Protein AF-A0A267ELA2-F1 (afdb_monomer)

Solvent-accessible surface area (backbone atoms only — not comparable to full-atom values): 9464 Å² total; per-residue (Å²): 105,76,68,66,64,38,67,72,47,41,75,45,96,69,61,43,56,34,42,27,48,23,42,89,64,89,62,60,39,52,82,68,75,44,42,58,47,24,28,51,57,89,59,38,48,91,89,36,73,76,96,65,67,18,32,29,21,34,40,31,23,43,38,40,88,98,35,77,85,39,75,44,80,44,30,50,23,40,34,38,35,45,67,42,71,96,71,76,34,96,54,44,30,36,43,32,33,47,62,92,54,85,73,56,78,88,43,53,73,37,42,39,38,33,39,37,41,29,41,39,28,70,74,77,88,51,90,73,38,68,67,45,47,47,53,50,52,54,50,51,50,54,49,38,52,64,74,51,61,90,52,55,52,66,58,49,40,50,55,48,48,56,50,46,64,73,71,44,92,124

Radius of gyration: 14.97 Å; Cα contacts (8 Å, |Δi|>4): 329; chains: 1; bounding box: 38×31×38 Å

Sequence (170 aa):
DAAELHSGQRSLDSPFLLSGRVVPGFRRGRALGCPTANMPAETLAPGGRPSQFGVYCGWAALAGEGDADSIGEPHRAVLSWGVNPQFGLDKPLFEVHLIGLQCEGDLYGRRLLCLATHRLRDERNFPGGLDELRRAIELDMATACRLLADRTPAEAAELLAQRVAACGKL

Secondary structure (DSSP, 8-state):
-HHHHTTT-EEEEEEEEEEEE-B---SHHHHTT---EEEEGGGSPTT---SS-EEEEEEEEEBPSS-TT-B---EEEEEEEE--GGGT-SS-EEEEEETT----GGGTTSEEEEEEEEEEE-----TTTHHHHHHHHHHHHHHHHHHTTT--HHHHHHHHHHHHHHH---

Nearest PDB structures (foldseek):
  1n08-assembly1_A  TM=8.234E-01  e=1.678E-08  Schizosaccharomyces pombe
  1p4m-assembly1_A  TM=8.023E-01  e=1.407E-08  Homo sapiens
  2x0k-assembly1_A  TM=7.271E-01  e=4.724E-06  Corynebacterium ammoniagenes
  4uze-assembly1_A  TM=7.278E-01  e=6.338E-06  Corynebacterium ammoniagenes
  5fo1-assembly1_A  TM=7.392E-01  e=1.360E-05  Corynebacterium ammoniagenes

Organism: NCBI:txid282301

Mean predicted aligned error: 6.0 Å

InterPro domains:
  IPR015865 Riboflavin kinase domain, bacterial/eukaryotic [PF01687] (13-147)
  IPR015865 Riboflavin kinase domain, bacterial/eukaryotic [SM00904] (11-149)
  IPR023465 Riboflavin kinase domain superfamily [G3DSA:2.40.30.30] (3-165)
  IPR023465 Riboflavin kinase domain superfamily [SSF82114] (9-150)
  IPR023468 Riboflavin kinase [PTHR22749] (12-148)

Foldseek 3Di:
DLCVQQVVKDWDPDWFKWKFAFADAPCVCVVLLFDWTKGFPVRTDPRGDDPAFAKFWDKKFFADDPGNLRTHFIAIKIWGWDADVVRVGPGIIIIITGPPDRDCPVRHRTMMMGTTTMGRHHDDDDPVPPVSVSVSVVSSSVVSCVVCVPDDSVNSSVVSSVNCVVVDPD

Structure (mmCIF, N/CA/C/O backbone):
data_AF-A0A267ELA2-F1
#
_entry.id   AF-A0A267ELA2-F1
#
loop_
_atom_site.group_PDB
_atom_site.id
_atom_site.type_symbol
_atom_site.label_atom_id
_atom_site.label_alt_id
_atom_site.label_comp_id
_atom_site.label_asym_id
_atom_site.label_entity_id
_atom_site.label_seq_id
_atom_site.pdbx_PDB_ins_code
_atom_site.Cartn_x
_atom_site.Cartn_y
_atom_site.Cartn_z
_atom_site.occupancy
_atom_site.B_iso_or_equiv
_atom_site.auth_seq_id
_atom_site.auth_comp_id
_atom_site.auth_asym_id
_atom_site.auth_atom_id
_atom_site.pdbx_PDB_model_num
ATOM 1 N N . ASP A 1 1 ? -9.449 14.304 15.993 1.00 63.34 1 ASP A N 1
ATOM 2 C CA . ASP A 1 1 ? -8.184 15.038 15.711 1.00 63.34 1 ASP A CA 1
ATOM 3 C C . ASP A 1 1 ? -7.252 14.146 14.867 1.00 63.34 1 ASP A C 1
ATOM 5 O O . ASP A 1 1 ? -7.425 12.934 14.890 1.00 63.34 1 ASP A O 1
ATOM 9 N N . ALA A 1 2 ? -6.313 14.696 14.089 1.00 63.84 2 ALA A N 1
ATOM 10 C CA . ALA A 1 2 ? -5.310 13.939 13.331 1.00 63.84 2 ALA A CA 1
ATOM 11 C C . ALA A 1 2 ? -4.449 13.030 14.226 1.00 63.84 2 ALA A C 1
ATOM 13 O O . ALA A 1 2 ? -4.147 11.902 13.830 1.00 63.84 2 ALA A O 1
ATOM 14 N N . ALA A 1 3 ? -4.111 13.491 15.438 1.00 69.69 3 ALA A N 1
ATOM 15 C CA . ALA A 1 3 ? -3.368 12.700 16.421 1.00 69.69 3 ALA A CA 1
ATOM 16 C C . ALA A 1 3 ? -4.171 11.490 16.929 1.00 69.69 3 ALA A C 1
ATOM 18 O O . ALA A 1 3 ? -3.629 10.406 17.120 1.00 69.69 3 ALA A O 1
ATOM 19 N N . GLU A 1 4 ? -5.483 11.654 17.090 1.00 81.00 4 GLU A N 1
ATOM 20 C CA . GLU A 1 4 ? -6.396 10.584 17.497 1.00 81.00 4 GLU A CA 1
ATOM 21 C C . GLU A 1 4 ? -6.557 9.532 16.390 1.00 81.0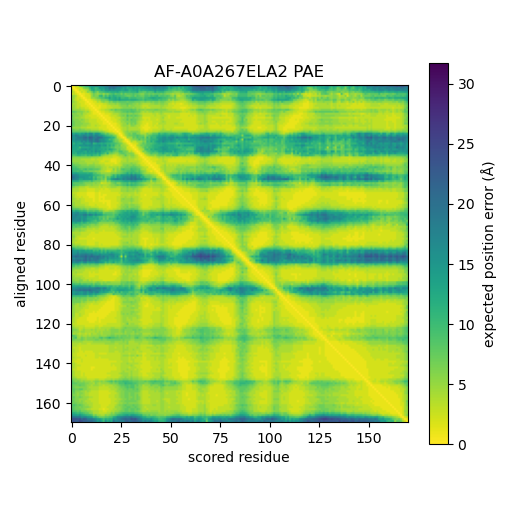0 4 GLU A C 1
ATOM 23 O O . GLU A 1 4 ? -6.491 8.331 16.660 1.00 81.00 4 GLU A O 1
ATOM 28 N N . LEU A 1 5 ? -6.696 9.983 15.135 1.00 83.62 5 LEU A N 1
ATOM 29 C CA . LEU A 1 5 ? -6.864 9.117 13.964 1.00 83.62 5 LEU A CA 1
ATOM 30 C C . LEU A 1 5 ? -5.671 8.166 13.762 1.00 83.62 5 LEU A C 1
ATOM 32 O O . LEU A 1 5 ? -5.870 7.017 13.380 1.00 83.62 5 LEU A O 1
ATOM 36 N N . HIS A 1 6 ? -4.456 8.637 14.056 1.00 87.88 6 HIS A N 1
ATOM 37 C CA . HIS A 1 6 ? -3.194 7.907 13.886 1.00 87.88 6 HIS A CA 1
ATOM 38 C C . HIS A 1 6 ? -2.565 7.450 15.213 1.00 87.88 6 HIS A C 1
ATOM 40 O O . HIS A 1 6 ? -1.376 7.144 15.266 1.00 87.88 6 HIS A O 1
ATOM 46 N N . SER A 1 7 ? -3.336 7.384 16.300 1.00 80.12 7 SER A N 1
ATOM 47 C CA . SER A 1 7 ? -2.826 7.034 17.639 1.00 80.12 7 SER A CA 1
ATOM 48 C C . SER A 1 7 ? -2.150 5.652 17.720 1.00 80.12 7 SER A C 1
ATOM 50 O O . SER A 1 7 ? -1.313 5.428 18.591 1.00 80.12 7 SER A O 1
ATOM 52 N N . GLY A 1 8 ? -2.461 4.742 16.789 1.00 80.62 8 GLY A N 1
ATOM 53 C CA . GLY A 1 8 ? -1.841 3.417 16.644 1.00 80.62 8 GLY A CA 1
ATOM 54 C C . GLY A 1 8 ? -0.782 3.314 15.539 1.00 80.62 8 GLY A C 1
ATOM 55 O O . GLY A 1 8 ? -0.430 2.201 15.136 1.00 80.62 8 GLY A O 1
ATOM 56 N N . GLN A 1 9 ? -0.310 4.444 15.008 1.00 91.12 9 GLN A N 1
ATOM 57 C CA . GLN A 1 9 ? 0.679 4.476 13.938 1.00 91.12 9 GLN A CA 1
ATOM 58 C C . GLN A 1 9 ? 2.007 3.865 14.397 1.00 91.12 9 GLN A C 1
ATOM 60 O O . GLN A 1 9 ? 2.569 4.261 15.418 1.00 91.12 9 GLN A O 1
ATOM 65 N N . ARG A 1 10 ? 2.562 2.947 13.602 1.00 94.12 10 ARG A N 1
ATOM 66 C CA . ARG A 1 10 ? 3.851 2.304 13.895 1.00 94.12 10 ARG A CA 1
ATOM 67 C C . ARG A 1 10 ? 4.548 1.800 12.640 1.00 94.12 10 ARG A C 1
ATOM 69 O O . ARG A 1 10 ? 3.892 1.472 11.649 1.00 94.12 10 ARG A O 1
ATOM 76 N N . SER A 1 11 ? 5.869 1.686 12.702 1.00 94.12 11 SER A N 1
ATOM 77 C CA . SER A 1 11 ? 6.626 0.894 11.730 1.00 94.12 11 SER A CA 1
ATOM 78 C C . SER A 1 11 ? 6.264 -0.584 11.873 1.00 94.12 11 SER A C 1
ATOM 80 O O . SER A 1 11 ? 5.899 -1.047 12.953 1.00 94.12 11 SER A O 1
ATOM 82 N N . LEU A 1 12 ? 6.304 -1.313 10.764 1.00 91.19 12 LEU A N 1
ATOM 83 C CA . LEU A 1 12 ? 6.078 -2.751 10.751 1.00 91.19 12 LEU A CA 1
ATOM 84 C C . LEU A 1 12 ? 7.386 -3.476 11.063 1.00 91.19 12 LEU A C 1
ATOM 86 O O . LEU A 1 12 ? 8.394 -3.217 10.410 1.00 91.19 12 LEU A O 1
ATOM 90 N N . ASP A 1 13 ? 7.337 -4.437 11.986 1.00 87.56 13 ASP A N 1
ATOM 91 C CA . ASP A 1 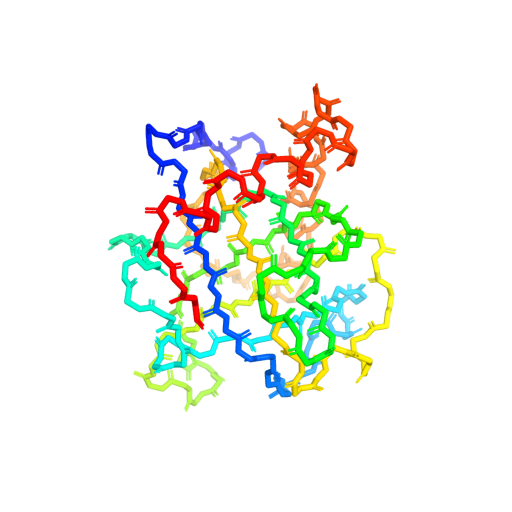13 ? 8.489 -5.293 12.313 1.00 87.56 13 ASP A CA 1
ATOM 92 C C . ASP A 1 13 ? 8.955 -6.110 11.096 1.00 87.56 13 ASP A C 1
ATOM 94 O O . ASP A 1 13 ? 10.136 -6.410 10.937 1.00 87.56 13 ASP A O 1
ATOM 98 N N . SER A 1 14 ? 8.017 -6.437 10.201 1.00 84.88 14 SER A N 1
ATOM 99 C CA . SER A 1 14 ? 8.292 -7.049 8.906 1.00 84.88 14 SER A CA 1
ATOM 100 C C . SER A 1 14 ? 7.517 -6.318 7.807 1.00 84.88 14 SER A C 1
ATOM 102 O O . SER A 1 14 ? 6.309 -6.534 7.655 1.00 84.88 14 SER A O 1
ATOM 104 N N . PRO A 1 15 ? 8.180 -5.427 7.045 1.00 89.19 15 PRO A N 1
ATOM 105 C CA . PRO A 1 15 ? 7.618 -4.860 5.829 1.00 89.19 15 PRO A CA 1
ATOM 106 C C . PRO A 1 15 ? 7.174 -5.959 4.863 1.00 89.19 15 PRO A C 1
ATOM 108 O O . PRO A 1 15 ? 7.929 -6.902 4.609 1.00 89.19 15 PRO A O 1
ATOM 111 N N . PHE A 1 16 ? 5.972 -5.826 4.309 1.00 88.06 16 PHE A N 1
ATOM 112 C CA . PHE A 1 16 ? 5.408 -6.810 3.388 1.00 88.06 16 PHE A CA 1
ATOM 113 C C . PHE A 1 16 ? 5.292 -6.246 1.976 1.00 88.06 16 PHE A C 1
ATOM 115 O O . PHE A 1 16 ? 4.955 -5.076 1.778 1.00 88.06 16 PHE A O 1
ATOM 122 N N . LEU A 1 17 ? 5.573 -7.107 0.999 1.00 89.75 17 LEU A N 1
ATOM 123 C CA . LEU A 1 17 ? 5.444 -6.807 -0.417 1.00 89.75 17 LEU A CA 1
ATOM 124 C C . LEU A 1 17 ? 4.099 -7.322 -0.930 1.00 89.75 17 LEU A C 1
ATOM 126 O O . LEU A 1 17 ? 3.748 -8.485 -0.746 1.00 89.75 17 LEU A O 1
ATOM 130 N N . LEU A 1 18 ? 3.365 -6.443 -1.593 1.00 89.81 18 LEU A N 1
ATOM 131 C CA . LEU A 1 18 ? 2.170 -6.743 -2.360 1.00 89.81 18 LEU A CA 1
ATOM 132 C C . LEU A 1 18 ? 2.524 -6.692 -3.840 1.00 89.81 18 LEU A C 1
ATOM 134 O O . LEU A 1 18 ? 3.217 -5.778 -4.284 1.00 89.81 18 LEU A O 1
ATOM 138 N N . SER A 1 19 ? 2.007 -7.643 -4.604 1.00 89.25 19 SER A N 1
ATOM 139 C CA . SER A 1 19 ? 2.089 -7.635 -6.060 1.00 89.25 19 SER A CA 1
ATOM 140 C C . SER A 1 19 ? 0.762 -8.111 -6.616 1.00 89.25 19 SER A C 1
ATOM 142 O O . SER A 1 19 ? 0.285 -9.181 -6.236 1.00 89.25 19 SER A O 1
ATOM 144 N N . GLY A 1 20 ? 0.164 -7.316 -7.497 1.00 88.75 20 GLY A N 1
ATOM 145 C CA . GLY A 1 20 ? -1.134 -7.616 -8.090 1.00 88.75 20 GLY A CA 1
ATOM 146 C C . GLY A 1 20 ? -1.384 -6.797 -9.346 1.00 88.75 20 GLY A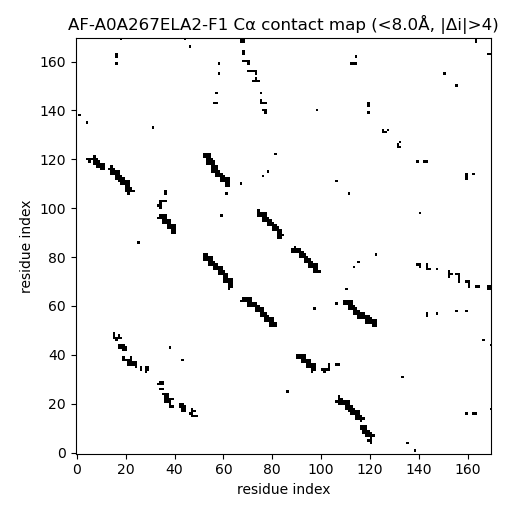 C 1
ATOM 147 O O . GLY A 1 20 ? -0.704 -5.804 -9.608 1.00 88.75 20 GLY A O 1
ATOM 148 N N . ARG A 1 21 ? -2.355 -7.227 -10.156 1.00 89.44 21 ARG A N 1
ATOM 149 C CA . ARG A 1 21 ? -2.813 -6.435 -11.303 1.00 89.44 21 ARG A CA 1
ATOM 150 C C . ARG A 1 21 ? -3.838 -5.413 -10.846 1.00 89.44 21 ARG A C 1
ATOM 152 O O . ARG A 1 21 ? -4.756 -5.751 -10.101 1.00 89.44 21 ARG A O 1
ATOM 159 N N . VAL A 1 22 ? -3.697 -4.186 -11.331 1.00 89.56 22 VAL A N 1
ATOM 160 C CA . VAL A 1 22 ? -4.659 -3.126 -11.046 1.00 89.56 22 VAL A CA 1
ATOM 161 C C . VAL A 1 22 ? -5.929 -3.371 -11.850 1.00 89.56 22 VAL A C 1
ATOM 163 O O . VAL A 1 22 ? -5.884 -3.491 -13.077 1.00 89.56 22 VAL A O 1
ATOM 166 N N . VAL A 1 23 ? -7.068 -3.407 -11.168 1.00 87.38 23 VAL A N 1
ATOM 167 C CA . VAL A 1 23 ? -8.389 -3.479 -11.798 1.00 87.38 23 VAL A CA 1
ATOM 168 C C . VAL A 1 23 ? -9.120 -2.140 -11.673 1.00 87.38 23 VAL A C 1
ATOM 170 O O . VAL A 1 23 ? -8.848 -1.371 -10.743 1.00 87.38 23 VAL A O 1
ATOM 173 N N . PRO A 1 24 ? -10.064 -1.837 -12.581 1.00 81.31 24 PRO A N 1
ATOM 174 C CA . PRO A 1 24 ? -10.956 -0.703 -12.400 1.00 81.31 24 PRO A CA 1
ATOM 175 C C . PRO A 1 24 ? -11.772 -0.866 -11.112 1.00 81.31 24 PRO A C 1
ATOM 177 O O . PRO A 1 24 ? -12.456 -1.871 -10.929 1.00 81.31 24 PRO A O 1
ATOM 180 N N . GLY A 1 25 ? -11.712 0.129 -10.229 1.00 74.19 25 GLY A N 1
ATOM 181 C CA . GLY A 1 25 ? -12.621 0.229 -9.088 1.00 74.19 25 GLY A CA 1
ATOM 182 C C . GLY A 1 25 ? -13.909 0.978 -9.438 1.00 74.19 25 GLY A C 1
ATOM 183 O O . GLY A 1 25 ? -14.158 1.355 -10.584 1.00 74.19 25 GLY A O 1
ATOM 184 N N . PHE A 1 26 ? -14.700 1.308 -8.417 1.00 66.25 26 PHE A N 1
ATOM 185 C CA . PHE A 1 26 ? -15.947 2.075 -8.561 1.00 66.25 26 PHE A CA 1
ATOM 186 C C . PHE A 1 26 ? -15.740 3.589 -8.786 1.00 66.25 26 PHE A C 1
ATOM 188 O O . PHE A 1 26 ? -16.694 4.361 -8.718 1.00 66.25 26 PHE A O 1
ATOM 195 N N . ARG A 1 27 ? -14.495 4.032 -9.037 1.00 63.53 27 ARG A N 1
ATOM 196 C CA . ARG A 1 27 ? -14.091 5.416 -9.376 1.00 63.53 27 ARG A CA 1
ATOM 197 C C . ARG A 1 27 ? -14.536 6.507 -8.384 1.00 63.53 27 ARG A C 1
ATOM 199 O O . ARG A 1 27 ? -14.491 7.687 -8.721 1.00 63.53 27 ARG A O 1
ATOM 206 N N . ARG A 1 28 ? -14.928 6.155 -7.152 1.00 62.50 28 ARG A N 1
ATOM 207 C CA . ARG A 1 28 ? -15.322 7.128 -6.112 1.00 62.50 28 ARG A CA 1
ATOM 208 C C . ARG A 1 28 ? -14.142 7.947 -5.581 1.00 62.50 28 ARG A C 1
ATOM 210 O O . ARG A 1 28 ? -14.326 9.128 -5.312 1.00 62.50 28 ARG A O 1
ATOM 217 N N . GLY A 1 29 ? -12.934 7.376 -5.526 1.00 60.06 29 GLY A N 1
ATOM 218 C CA . GLY A 1 29 ? -11.710 8.115 -5.182 1.00 60.06 29 GLY A CA 1
ATOM 219 C C . GLY A 1 29 ? -11.471 9.322 -6.095 1.00 60.06 29 GLY A C 1
ATOM 220 O O . GLY A 1 29 ? -11.079 10.390 -5.636 1.00 60.06 29 GLY A O 1
ATOM 221 N N . ARG A 1 30 ? -11.865 9.225 -7.371 1.00 64.44 30 ARG A N 1
ATOM 222 C CA . ARG A 1 30 ? -11.804 10.342 -8.324 1.00 64.44 30 ARG A CA 1
ATOM 223 C C . ARG A 1 30 ? -12.671 11.534 -7.912 1.00 64.44 30 ARG A C 1
ATOM 225 O O . ARG A 1 30 ? -12.254 12.669 -8.109 1.00 64.44 30 ARG A O 1
ATOM 232 N N . ALA A 1 31 ? -13.842 11.293 -7.316 1.00 60.19 31 ALA A N 1
ATOM 233 C CA . ALA A 1 31 ? -14.694 12.362 -6.784 1.00 60.19 31 ALA A CA 1
ATOM 234 C C . ALA A 1 31 ? -14.062 13.063 -5.568 1.00 60.19 31 ALA A C 1
ATOM 236 O O . ALA A 1 31 ? -14.397 14.206 -5.277 1.00 60.19 31 ALA A O 1
ATOM 237 N N . LEU A 1 32 ? -13.126 12.391 -4.892 1.00 60.53 32 LEU A N 1
ATOM 238 C CA . LEU A 1 32 ? -12.323 12.923 -3.792 1.00 60.53 32 LEU A CA 1
ATOM 239 C C . LEU A 1 32 ? -10.983 13.517 -4.256 1.00 60.53 32 LEU A C 1
ATOM 241 O O . LEU A 1 32 ? -10.215 13.984 -3.424 1.00 60.53 32 LEU A O 1
ATOM 245 N N . GLY A 1 33 ? -10.686 13.495 -5.562 1.00 62.03 33 GLY A N 1
ATOM 246 C CA . GLY A 1 33 ? -9.378 13.888 -6.098 1.00 62.03 33 GLY A CA 1
ATOM 247 C C . GLY A 1 33 ? -8.250 12.903 -5.770 1.00 62.03 33 GLY A C 1
ATOM 248 O O . GLY A 1 33 ? -7.088 13.207 -6.025 1.00 62.03 33 GLY A O 1
ATOM 249 N N . CYS A 1 34 ? -8.586 11.726 -5.237 1.00 61.06 34 CYS A N 1
ATOM 250 C CA . CYS A 1 34 ? -7.650 10.702 -4.794 1.00 61.06 34 CYS A CA 1
ATOM 251 C C . CYS A 1 34 ? -7.761 9.475 -5.699 1.00 61.06 34 CYS A C 1
ATOM 253 O O . CYS A 1 34 ? -8.517 8.551 -5.388 1.00 61.06 34 CYS A O 1
ATOM 255 N N . PRO A 1 35 ? -7.056 9.456 -6.838 1.00 66.81 35 PRO A N 1
ATOM 256 C CA . PRO A 1 35 ? -7.070 8.302 -7.708 1.00 66.81 35 PRO A CA 1
ATOM 257 C C . PRO A 1 35 ? -6.578 7.015 -7.016 1.00 66.81 35 PRO A C 1
ATOM 259 O O . PRO A 1 35 ? -5.552 7.057 -6.335 1.00 66.81 35 PRO A O 1
ATOM 262 N N . THR A 1 36 ? -7.279 5.881 -7.155 1.00 76.19 36 THR A N 1
ATOM 263 C CA . THR A 1 36 ? -6.909 4.612 -6.494 1.00 76.19 36 THR A CA 1
ATOM 264 C C . THR A 1 36 ? -6.756 3.424 -7.443 1.00 76.19 36 THR A C 1
ATOM 266 O O . THR A 1 36 ? -7.628 3.088 -8.242 1.00 76.19 36 THR A O 1
ATOM 269 N N . ALA A 1 37 ? -5.638 2.719 -7.293 1.00 87.94 37 ALA A N 1
ATOM 270 C CA . ALA A 1 37 ? -5.392 1.420 -7.894 1.00 87.94 37 ALA A CA 1
ATOM 271 C C . ALA A 1 37 ? -5.990 0.321 -7.004 1.00 87.94 37 ALA A C 1
ATOM 273 O O . ALA A 1 37 ? -5.654 0.216 -5.826 1.00 87.94 37 ALA A O 1
ATOM 274 N N . ASN A 1 38 ? -6.869 -0.509 -7.562 1.00 89.12 38 ASN A N 1
ATOM 275 C CA . ASN A 1 38 ? -7.531 -1.579 -6.820 1.00 89.12 38 ASN A CA 1
ATOM 276 C C . ASN A 1 38 ? -6.843 -2.912 -7.127 1.00 89.12 38 ASN A C 1
ATOM 278 O O . ASN A 1 38 ? -6.668 -3.254 -8.296 1.00 89.12 38 ASN A O 1
ATOM 282 N N . MET A 1 39 ? -6.470 -3.665 -6.094 1.00 89.38 39 MET A N 1
ATOM 283 C CA . MET A 1 39 ? -5.855 -4.991 -6.214 1.00 89.38 39 MET A CA 1
ATOM 284 C C . MET A 1 39 ? -6.643 -6.009 -5.375 1.00 89.38 39 MET A C 1
ATOM 286 O O . MET A 1 39 ? -6.490 -6.045 -4.149 1.00 89.38 39 MET A O 1
ATOM 290 N N . PRO A 1 40 ? -7.504 -6.835 -5.997 1.00 88.31 40 PRO A N 1
ATOM 291 C CA . PRO A 1 40 ? -8.286 -7.843 -5.287 1.00 88.31 40 PRO A CA 1
ATOM 292 C C . PRO A 1 40 ? -7.384 -8.878 -4.612 1.00 88.31 40 PRO A C 1
ATOM 294 O O . PRO A 1 40 ? -6.412 -9.342 -5.213 1.00 88.31 40 PRO A O 1
ATOM 297 N N . ALA A 1 41 ? -7.734 -9.299 -3.394 1.00 85.06 41 ALA A N 1
ATOM 298 C CA . ALA A 1 41 ? -6.917 -10.213 -2.589 1.00 85.06 41 ALA A CA 1
ATOM 299 C C . ALA A 1 41 ? -6.575 -11.543 -3.275 1.00 85.06 41 ALA A C 1
ATOM 301 O O . ALA A 1 41 ? -5.524 -12.131 -3.030 1.00 85.06 41 ALA A O 1
ATOM 302 N N . GLU A 1 42 ? -7.484 -12.026 -4.114 1.00 80.88 42 GLU A N 1
ATOM 303 C CA . GLU A 1 42 ? -7.352 -13.253 -4.903 1.00 80.88 42 GLU A CA 1
ATOM 304 C C . GLU A 1 42 ? -6.319 -13.158 -6.030 1.00 80.88 42 GLU A C 1
ATOM 306 O O . GLU A 1 42 ? -5.832 -14.182 -6.493 1.00 80.88 42 GLU A O 1
ATOM 311 N N . THR A 1 43 ? -5.962 -11.940 -6.441 1.00 77.88 43 THR A N 1
ATOM 312 C CA . THR A 1 43 ? -4.955 -11.687 -7.483 1.00 77.88 43 THR A CA 1
ATOM 313 C C . THR A 1 43 ? -3.558 -11.442 -6.914 1.00 77.88 43 THR A C 1
ATOM 315 O O . THR A 1 43 ? -2.608 -11.281 -7.680 1.00 77.88 43 THR A O 1
ATOM 318 N N . LEU A 1 44 ? -3.434 -11.387 -5.583 1.00 80.00 44 LEU A N 1
ATOM 319 C CA . LEU A 1 44 ? -2.167 -11.119 -4.914 1.00 80.00 44 LEU A CA 1
ATOM 320 C C . LEU A 1 44 ? -1.276 -12.356 -4.910 1.00 80.00 44 LEU A C 1
ATOM 322 O O . LEU A 1 44 ? -1.737 -13.468 -4.637 1.00 80.00 44 LEU A O 1
ATOM 326 N N . ALA A 1 45 ? 0.019 -12.134 -5.122 1.00 72.38 45 ALA A N 1
ATOM 327 C CA . ALA A 1 45 ? 1.027 -13.175 -4.976 1.00 72.38 45 ALA A CA 1
ATOM 328 C C . ALA A 1 45 ? 1.001 -13.813 -3.558 1.00 72.38 45 ALA A C 1
ATOM 330 O O . ALA A 1 45 ? 0.686 -13.134 -2.568 1.00 72.38 45 ALA A O 1
ATOM 331 N N . PRO A 1 46 ? 1.326 -15.116 -3.424 1.00 62.78 46 PRO A N 1
ATOM 332 C CA . PRO A 1 46 ? 1.450 -15.782 -2.127 1.00 62.78 46 PRO A CA 1
ATOM 333 C C . PRO A 1 46 ? 2.447 -15.057 -1.205 1.00 62.78 46 PRO A C 1
ATOM 335 O O . PRO A 1 46 ? 3.538 -14.699 -1.630 1.00 62.78 46 PRO A O 1
ATOM 338 N N . GLY A 1 47 ? 2.078 -14.841 0.064 1.00 62.03 47 GLY A N 1
ATOM 339 C CA . GLY A 1 47 ? 2.941 -14.202 1.076 1.00 62.03 47 GLY A CA 1
ATOM 340 C C . GLY A 1 47 ? 2.734 -12.694 1.286 1.00 62.03 47 GLY A C 1
ATOM 341 O O . GLY A 1 47 ? 3.271 -12.140 2.241 1.00 62.03 47 GLY A O 1
ATOM 342 N N . GLY A 1 48 ? 1.917 -12.034 0.460 1.00 66.12 48 GLY A N 1
ATOM 343 C CA . GLY A 1 48 ? 1.725 -10.581 0.504 1.00 66.12 48 GLY A CA 1
ATOM 344 C C . GLY A 1 48 ? 0.389 -10.126 1.085 1.00 66.12 48 GLY A C 1
ATOM 345 O O . GLY A 1 48 ? -0.356 -9.463 0.380 1.00 66.12 48 GLY A O 1
ATOM 346 N N . ARG A 1 49 ? 0.016 -10.483 2.322 1.00 73.38 49 ARG A N 1
ATOM 347 C CA . ARG A 1 49 ? -1.182 -9.916 2.985 1.00 73.38 49 ARG A CA 1
ATOM 348 C C . ARG A 1 49 ? -0.967 -9.770 4.496 1.00 73.38 49 ARG A C 1
ATOM 350 O O . ARG A 1 49 ? -0.559 -10.746 5.125 1.00 73.38 49 ARG A O 1
ATOM 357 N N . PRO A 1 50 ? -1.265 -8.609 5.105 1.00 81.31 50 PRO A N 1
ATOM 358 C CA . PRO A 1 50 ? -1.285 -8.479 6.551 1.00 81.31 50 PRO A CA 1
ATOM 359 C C . PRO A 1 50 ? -2.489 -9.239 7.123 1.00 81.31 50 PRO A C 1
ATOM 361 O O . PRO A 1 50 ? -3.556 -9.311 6.511 1.00 81.31 50 PRO A O 1
ATOM 364 N N . SER A 1 51 ? -2.324 -9.791 8.325 1.00 81.19 51 SER A N 1
ATOM 365 C CA . SER A 1 51 ? -3.395 -10.495 9.044 1.00 81.19 51 SER A CA 1
ATOM 366 C C . SER A 1 51 ? -4.494 -9.565 9.562 1.00 81.19 51 SER A C 1
ATOM 368 O O . SER A 1 51 ? -5.582 -10.028 9.890 1.00 81.19 51 SER A O 1
ATOM 370 N N . GLN A 1 52 ? -4.215 -8.265 9.648 1.00 88.19 52 GLN A N 1
ATOM 371 C CA . GLN A 1 52 ? -5.120 -7.255 10.184 1.00 88.19 52 GLN A CA 1
ATOM 372 C C . GLN A 1 52 ? -5.561 -6.317 9.072 1.00 88.19 52 GLN A C 1
ATOM 374 O O . GLN A 1 52 ? -4.723 -5.872 8.291 1.00 88.19 52 GLN A O 1
ATOM 379 N N . PHE A 1 53 ? -6.850 -5.991 9.034 1.00 92.00 53 PHE A N 1
ATOM 380 C CA . PHE A 1 53 ? -7.349 -4.889 8.222 1.00 92.00 53 PHE A CA 1
ATOM 381 C C . PHE A 1 53 ? -6.857 -3.536 8.748 1.00 92.00 53 PHE A C 1
ATOM 383 O O . PHE A 1 53 ? -6.458 -3.387 9.913 1.00 92.00 53 PHE A O 1
ATOM 390 N N . GLY A 1 54 ? -6.859 -2.547 7.863 1.00 93.69 54 GLY A N 1
ATOM 391 C CA . GLY A 1 54 ? -6.483 -1.186 8.201 1.00 93.69 54 GLY A CA 1
ATOM 392 C C . GLY A 1 54 ? -5.806 -0.444 7.065 1.00 93.69 54 GLY A C 1
ATOM 393 O O . GLY A 1 54 ? -5.704 -0.913 5.933 1.00 93.69 54 GLY A O 1
ATOM 394 N N . VAL A 1 55 ? -5.316 0.738 7.414 1.00 95.31 55 VAL A N 1
ATOM 395 C CA . VAL A 1 55 ? -4.602 1.624 6.507 1.00 95.31 55 VAL A CA 1
ATOM 396 C C . VAL A 1 55 ? -3.111 1.545 6.795 1.00 95.31 55 VAL A C 1
ATOM 398 O O . VAL A 1 55 ? -2.661 1.639 7.940 1.00 95.31 55 VAL A O 1
ATOM 401 N N . TYR A 1 56 ? -2.343 1.385 5.730 1.00 96.44 56 TYR A N 1
ATOM 402 C CA . TYR A 1 56 ? -0.897 1.245 5.721 1.00 96.44 56 TYR A CA 1
ATOM 403 C C . TYR A 1 56 ? -0.281 2.299 4.810 1.00 96.44 56 TYR A C 1
ATOM 405 O O . TYR A 1 56 ? -0.960 2.893 3.972 1.00 96.44 56 TYR A O 1
ATOM 413 N N . CYS A 1 57 ? 1.023 2.514 4.938 1.00 96.94 57 CYS A N 1
ATOM 414 C CA . CYS A 1 57 ? 1.763 3.297 3.962 1.00 96.94 57 CYS A CA 1
ATOM 415 C C . CYS A 1 57 ? 3.143 2.716 3.660 1.00 96.94 57 CYS A C 1
ATOM 417 O O . CYS A 1 57 ? 3.703 1.891 4.397 1.00 96.94 57 CYS A O 1
ATOM 419 N N . GLY A 1 58 ? 3.681 3.152 2.530 1.00 96.06 58 GLY A N 1
ATOM 420 C CA . GLY A 1 58 ? 4.988 2.747 2.052 1.00 96.06 58 GLY A CA 1
ATOM 421 C C . GLY A 1 58 ? 5.219 3.220 0.628 1.00 96.06 58 GLY A C 1
ATOM 422 O O . GLY A 1 58 ? 4.875 4.350 0.292 1.00 96.06 58 GLY A O 1
ATOM 423 N N . TRP A 1 59 ? 5.804 2.362 -0.196 1.00 95.50 59 TRP A N 1
ATOM 424 C CA . TRP A 1 59 ? 6.215 2.708 -1.553 1.00 95.50 59 TRP A CA 1
ATOM 425 C C . TRP A 1 59 ? 5.529 1.807 -2.568 1.00 95.50 59 TRP A C 1
ATOM 427 O O . TRP A 1 59 ? 5.366 0.616 -2.313 1.00 95.50 59 TRP A O 1
ATOM 437 N N . ALA A 1 60 ? 5.136 2.362 -3.709 1.00 93.75 60 ALA A N 1
ATOM 438 C CA . ALA A 1 60 ? 4.525 1.621 -4.799 1.00 93.75 60 ALA A CA 1
ATOM 439 C C . ALA A 1 60 ? 5.159 1.983 -6.140 1.00 93.75 60 ALA A C 1
ATOM 441 O O . ALA A 1 60 ? 5.434 3.151 -6.396 1.00 93.75 60 ALA A O 1
ATOM 442 N N . ALA A 1 61 ? 5.358 0.990 -6.997 1.00 92.50 61 ALA A N 1
ATOM 443 C CA . ALA A 1 61 ? 5.930 1.157 -8.326 1.00 92.50 61 ALA A CA 1
ATOM 444 C C . ALA A 1 61 ? 5.232 0.223 -9.315 1.00 92.50 61 ALA A C 1
ATOM 446 O O . ALA A 1 61 ? 4.779 -0.865 -8.954 1.00 92.50 61 ALA A O 1
ATOM 447 N N . LEU A 1 62 ? 5.155 0.634 -10.576 1.00 90.00 62 LEU A N 1
ATOM 448 C CA . LEU A 1 62 ? 4.723 -0.261 -11.644 1.00 90.00 62 LEU A CA 1
ATOM 449 C C . LEU A 1 62 ? 5.849 -1.237 -11.972 1.00 90.00 62 LEU A C 1
ATOM 451 O O . LEU A 1 62 ? 7.006 -0.832 -12.073 1.00 90.00 62 LEU A O 1
ATOM 455 N N . ALA A 1 63 ? 5.499 -2.503 -12.179 1.00 87.81 63 ALA A N 1
ATOM 456 C CA . ALA A 1 63 ? 6.428 -3.437 -12.796 1.00 87.81 63 ALA A CA 1
ATOM 457 C C . ALA A 1 63 ? 6.626 -3.070 -14.279 1.00 87.81 63 ALA A C 1
ATOM 459 O O . ALA A 1 63 ? 5.710 -2.527 -14.922 1.00 87.81 63 ALA A O 1
ATOM 460 N N . GLY A 1 64 ? 7.806 -3.355 -14.827 1.00 82.19 64 GLY A N 1
ATOM 461 C CA . GLY A 1 64 ? 8.062 -3.141 -16.249 1.00 82.19 64 GLY A CA 1
ATOM 462 C C . GLY A 1 64 ? 7.267 -4.088 -17.144 1.00 82.19 64 GLY A C 1
ATOM 463 O O . GLY A 1 64 ? 6.808 -5.164 -16.751 1.00 82.19 64 GLY A O 1
ATOM 464 N N . GLU A 1 65 ? 7.062 -3.657 -18.384 1.00 74.38 65 GLU A N 1
ATOM 465 C CA . GLU A 1 65 ? 6.372 -4.464 -19.385 1.00 74.38 65 GLU A CA 1
ATOM 466 C C . GLU A 1 65 ? 7.289 -5.595 -19.863 1.00 74.38 65 GLU A C 1
ATOM 468 O O . GLU A 1 65 ? 8.400 -5.351 -20.323 1.00 74.38 65 GLU A O 1
ATOM 473 N N . GLY A 1 66 ? 6.839 -6.846 -19.734 1.00 71.81 66 GLY A N 1
ATOM 474 C CA . GLY A 1 66 ? 7.621 -8.028 -20.124 1.00 71.81 66 GLY A CA 1
ATOM 475 C C . GLY A 1 66 ? 8.651 -8.499 -19.090 1.00 71.81 66 GLY A C 1
ATOM 476 O O . GLY A 1 66 ? 9.118 -9.629 -19.197 1.00 71.81 66 GLY A O 1
ATOM 477 N N . ASP A 1 67 ? 8.933 -7.695 -18.062 1.00 76.75 67 ASP A N 1
ATOM 478 C CA . ASP A 1 67 ? 9.803 -8.049 -16.940 1.00 76.75 67 ASP A CA 1
ATOM 479 C C . ASP A 1 67 ? 9.144 -7.654 -15.610 1.00 76.75 67 ASP A C 1
ATOM 481 O O . ASP A 1 67 ? 9.215 -6.506 -15.166 1.00 76.75 67 ASP A O 1
ATOM 485 N N . ALA A 1 68 ? 8.484 -8.630 -14.980 1.00 68.19 68 ALA A N 1
ATOM 486 C CA . ALA A 1 68 ? 7.774 -8.447 -13.715 1.00 68.19 68 ALA A CA 1
ATOM 487 C C . ALA A 1 68 ? 8.703 -8.165 -12.520 1.00 68.19 68 ALA A C 1
ATOM 489 O O . ALA A 1 68 ? 8.208 -7.704 -11.490 1.00 68.19 68 ALA A O 1
ATOM 490 N N . ASP A 1 69 ? 10.008 -8.420 -12.668 1.00 69.88 69 ASP A N 1
ATOM 491 C CA . ASP A 1 69 ? 11.022 -8.173 -11.643 1.00 69.88 69 ASP A CA 1
ATOM 492 C C . ASP A 1 69 ? 11.640 -6.764 -11.791 1.00 69.88 69 ASP A C 1
ATOM 494 O O . ASP A 1 69 ? 12.251 -6.246 -10.853 1.00 69.88 69 ASP A O 1
ATOM 498 N N . SER A 1 70 ? 11.440 -6.102 -12.939 1.00 81.00 70 SER A N 1
ATOM 499 C CA . SER A 1 70 ? 11.851 -4.711 -13.150 1.00 81.00 70 SER A CA 1
ATOM 500 C C . SER A 1 70 ? 10.905 -3.718 -12.463 1.00 81.00 70 SER A C 1
ATOM 502 O O . SER A 1 70 ? 9.681 -3.869 -12.482 1.00 81.00 70 SER A O 1
ATOM 504 N N . ILE A 1 71 ? 11.480 -2.677 -11.858 1.00 84.50 71 ILE A N 1
ATOM 505 C CA . ILE A 1 71 ? 10.767 -1.712 -11.015 1.00 84.50 71 ILE A CA 1
ATOM 506 C C . ILE A 1 71 ? 10.834 -0.335 -11.673 1.00 84.50 71 ILE A C 1
ATOM 508 O O . ILE A 1 71 ? 11.919 0.190 -11.922 1.00 84.50 71 ILE A O 1
ATOM 512 N N . GLY A 1 72 ? 9.665 0.238 -11.965 1.00 88.25 72 GLY A N 1
ATOM 513 C CA . GLY A 1 72 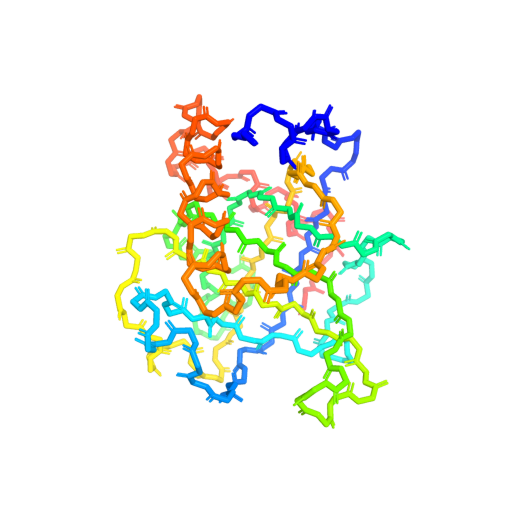? 9.536 1.619 -12.423 1.00 88.25 72 GLY A CA 1
ATOM 514 C C . GLY A 1 72 ? 9.797 2.639 -11.311 1.00 88.25 72 GLY A C 1
ATOM 515 O O . GLY A 1 72 ? 10.223 2.298 -10.210 1.00 88.25 72 GLY A O 1
ATOM 516 N N . GLU A 1 73 ? 9.509 3.910 -11.580 1.00 89.31 73 GLU A N 1
ATOM 517 C CA . GLU A 1 73 ? 9.677 4.961 -10.574 1.00 89.31 73 GLU A CA 1
ATOM 518 C C . GLU A 1 73 ? 8.765 4.711 -9.352 1.00 89.31 73 GLU A C 1
ATOM 520 O O . GLU A 1 73 ? 7.553 4.521 -9.516 1.00 89.31 73 GLU A O 1
ATOM 525 N N . PRO A 1 74 ? 9.317 4.668 -8.124 1.00 92.19 74 PRO A N 1
ATOM 526 C CA . PRO A 1 74 ? 8.519 4.450 -6.932 1.00 92.19 74 PRO A CA 1
ATOM 527 C C . PRO A 1 74 ? 7.899 5.750 -6.422 1.00 92.19 74 PRO A C 1
ATOM 529 O O . PRO A 1 74 ? 8.555 6.776 -6.248 1.00 92.19 74 PRO A O 1
ATOM 532 N N . HIS A 1 75 ? 6.627 5.655 -6.063 1.00 92.81 75 HIS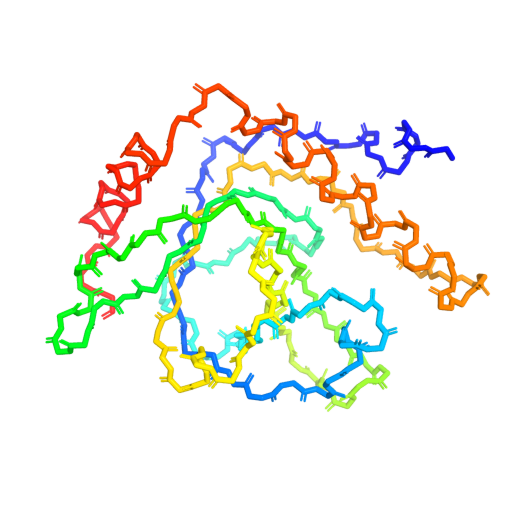 A N 1
ATOM 533 C CA . HIS A 1 75 ? 5.857 6.707 -5.422 1.00 92.81 75 HIS A CA 1
ATOM 534 C C . HIS A 1 75 ? 5.577 6.338 -3.970 1.00 92.81 75 HIS A C 1
ATOM 536 O O . HIS A 1 75 ? 5.381 5.167 -3.635 1.00 92.81 75 HIS A O 1
ATOM 542 N N . ARG A 1 76 ? 5.481 7.343 -3.097 1.00 95.38 76 ARG A N 1
ATOM 543 C CA . ARG A 1 76 ? 4.880 7.135 -1.775 1.00 95.38 76 ARG A CA 1
ATOM 544 C C . ARG A 1 76 ? 3.426 6.723 -1.963 1.00 95.38 76 ARG A C 1
ATOM 546 O O . ARG A 1 76 ? 2.740 7.256 -2.832 1.00 95.38 76 ARG A O 1
ATOM 553 N N . ALA A 1 77 ? 2.952 5.801 -1.142 1.00 94.75 77 ALA A N 1
ATOM 554 C CA . ALA A 1 77 ? 1.617 5.255 -1.276 1.00 94.75 77 ALA A CA 1
ATOM 555 C C . ALA A 1 77 ? 0.933 5.054 0.073 1.00 94.75 77 ALA A C 1
ATOM 557 O O . ALA A 1 77 ? 1.570 4.689 1.066 1.00 94.75 77 ALA A O 1
ATOM 558 N N . VAL A 1 78 ? -0.383 5.251 0.070 1.00 95.44 78 VAL A N 1
ATOM 559 C CA . VAL A 1 78 ? -1.298 4.821 1.132 1.00 95.44 78 VAL A CA 1
ATOM 560 C C . VAL A 1 78 ? -2.059 3.602 0.627 1.00 95.44 78 VAL A C 1
ATOM 562 O O . VAL A 1 78 ? -2.466 3.560 -0.531 1.00 95.44 78 VAL A O 1
ATOM 565 N N . LEU A 1 79 ? -2.222 2.600 1.482 1.00 94.00 79 LEU A N 1
ATOM 566 C CA . LEU A 1 79 ? -2.843 1.326 1.154 1.00 94.00 79 LEU A CA 1
ATOM 567 C C . LEU A 1 79 ? -3.951 1.039 2.159 1.00 94.00 79 LEU A C 1
ATOM 569 O O . LEU A 1 79 ? -3.667 0.810 3.333 1.00 94.00 79 LEU A O 1
ATOM 573 N N . SER A 1 80 ? -5.196 1.019 1.704 1.00 92.81 80 SER A N 1
ATOM 574 C CA . SER A 1 80 ? -6.323 0.550 2.507 1.00 92.81 80 SER A CA 1
ATOM 575 C C . SER A 1 80 ? -6.529 -0.938 2.261 1.00 92.81 80 SER A C 1
ATOM 577 O O . SER A 1 80 ? -6.722 -1.344 1.118 1.00 92.81 80 SER A O 1
ATOM 579 N N . TRP A 1 81 ? -6.469 -1.746 3.316 1.00 92.50 81 TRP A N 1
ATOM 580 C CA . TRP A 1 81 ? -6.745 -3.180 3.288 1.00 92.50 81 TRP A CA 1
ATOM 581 C C . TRP A 1 81 ? -8.022 -3.467 4.059 1.00 92.50 81 TRP A C 1
ATOM 583 O O . TRP A 1 81 ? -8.055 -3.279 5.277 1.00 92.50 81 TRP A O 1
ATOM 593 N N . GLY A 1 82 ? -9.041 -3.953 3.357 1.00 88.81 82 GLY A N 1
ATOM 594 C CA . GLY A 1 82 ? -10.364 -4.105 3.940 1.00 88.81 82 GLY A CA 1
ATOM 595 C C . GLY A 1 82 ? -11.344 -4.849 3.056 1.00 88.81 82 GLY A C 1
ATOM 596 O O . GLY A 1 82 ? -11.079 -5.125 1.882 1.00 88.81 82 GLY A O 1
ATOM 597 N N . VAL A 1 83 ? -12.496 -5.165 3.642 1.00 80.19 83 VAL A N 1
ATOM 598 C CA . VAL A 1 83 ? -13.693 -5.604 2.917 1.00 80.19 83 VAL A CA 1
ATOM 599 C C . VAL A 1 83 ? -14.583 -4.392 2.750 1.00 80.19 83 VAL A C 1
ATOM 601 O O . VAL A 1 83 ? -14.746 -3.613 3.686 1.00 80.19 83 VAL A O 1
ATOM 604 N N . ASN A 1 84 ? -15.206 -4.255 1.584 1.00 67.19 84 ASN A N 1
ATOM 605 C CA . ASN A 1 84 ? -16.089 -3.132 1.337 1.00 67.19 84 ASN A CA 1
ATOM 606 C C . ASN A 1 84 ? -17.524 -3.588 1.006 1.00 67.19 84 ASN A C 1
ATOM 608 O O . ASN A 1 84 ? -17.901 -3.661 -0.169 1.00 67.19 84 ASN A O 1
ATOM 612 N N . PRO A 1 85 ? -18.357 -3.883 2.030 1.00 58.34 85 PRO A N 1
ATOM 613 C CA . PRO A 1 85 ? -19.720 -4.385 1.834 1.00 58.34 85 PRO A CA 1
ATOM 614 C C . PRO A 1 85 ? -20.628 -3.381 1.120 1.00 58.34 85 PRO A C 1
ATOM 616 O O . PRO A 1 85 ? -21.479 -3.761 0.322 1.00 58.34 85 PRO A O 1
ATOM 619 N N . GLN A 1 86 ? -20.413 -2.078 1.346 1.00 49.56 86 GLN A N 1
ATOM 620 C CA . GLN A 1 86 ? -21.146 -1.000 0.664 1.00 49.56 86 GLN A CA 1
ATOM 621 C C . GLN A 1 86 ? -20.868 -0.944 -0.851 1.00 49.56 86 GLN A C 1
ATOM 623 O O . GLN A 1 86 ? -21.495 -0.162 -1.568 1.00 49.56 86 GLN A O 1
ATOM 628 N N . PHE A 1 87 ? -19.910 -1.740 -1.328 1.00 50.75 87 PHE A N 1
ATOM 629 C CA . PHE A 1 87 ? -19.424 -1.766 -2.700 1.00 50.75 87 PHE A CA 1
ATOM 630 C C . PHE A 1 87 ? -19.613 -3.158 -3.328 1.00 50.75 87 PHE A C 1
ATOM 632 O O . PHE A 1 87 ? -19.055 -3.431 -4.385 1.00 50.75 87 PHE A O 1
ATOM 639 N N . GLY A 1 88 ? -20.409 -4.037 -2.697 1.00 52.53 88 GLY A N 1
ATOM 640 C CA . GLY A 1 88 ? -20.731 -5.369 -3.225 1.00 52.53 88 GLY A CA 1
ATOM 641 C C . GLY A 1 88 ? -19.519 -6.293 -3.357 1.00 52.53 88 GLY A C 1
ATOM 642 O O . GLY A 1 88 ? -19.554 -7.247 -4.130 1.00 52.53 88 GLY A O 1
ATOM 643 N N . LEU A 1 89 ? -18.429 -5.982 -2.650 1.00 60.75 89 LEU A N 1
ATOM 644 C CA . LEU A 1 89 ? -17.233 -6.807 -2.605 1.00 60.75 89 LEU A CA 1
ATOM 645 C C . LEU A 1 89 ? -17.319 -7.696 -1.366 1.00 60.75 89 LEU A C 1
ATOM 647 O O . LEU A 1 89 ? -17.001 -7.269 -0.258 1.00 60.75 89 LEU A O 1
ATOM 651 N N . ASP A 1 90 ? -17.716 -8.951 -1.572 1.00 69.25 90 ASP A N 1
ATOM 652 C CA . ASP A 1 90 ? -17.732 -9.991 -0.529 1.00 69.25 90 ASP A CA 1
ATOM 653 C C . ASP A 1 90 ? -16.315 -10.453 -0.141 1.00 69.25 90 ASP A C 1
ATOM 655 O O . ASP A 1 90 ? -16.124 -11.270 0.762 1.00 69.25 90 ASP A O 1
ATOM 659 N N . LYS A 1 91 ? -15.301 -9.948 -0.850 1.00 80.25 91 LYS A N 1
ATOM 660 C CA . LYS A 1 91 ? -13.895 -10.297 -0.685 1.00 80.25 91 LYS A CA 1
ATOM 661 C C . LYS A 1 91 ? -13.060 -9.042 -0.447 1.00 80.25 91 LYS A C 1
ATOM 663 O O . LYS A 1 91 ? -13.362 -7.992 -1.016 1.00 80.25 91 LYS A O 1
ATOM 668 N N . PRO A 1 92 ? -11.989 -9.146 0.351 1.00 86.44 92 PRO A N 1
ATOM 669 C CA . PRO A 1 92 ? -11.133 -8.010 0.622 1.00 86.44 92 PRO A CA 1
ATOM 670 C C . PRO A 1 92 ? -10.311 -7.600 -0.606 1.00 86.44 92 PRO A C 1
ATOM 672 O O . PRO A 1 92 ? -9.994 -8.417 -1.480 1.00 86.44 92 PRO A O 1
ATOM 675 N N . LEU A 1 93 ? -9.926 -6.330 -0.647 1.00 88.81 93 LEU A N 1
ATOM 676 C CA . LEU A 1 93 ? -9.008 -5.775 -1.636 1.00 88.81 93 LEU A CA 1
ATOM 677 C C . LEU A 1 93 ? -8.045 -4.787 -0.988 1.00 88.81 93 LEU A C 1
ATOM 679 O O . LEU A 1 93 ? -8.307 -4.259 0.093 1.00 88.81 93 LEU A O 1
ATOM 683 N N . PHE A 1 94 ? -6.953 -4.511 -1.695 1.00 90.75 94 PHE A N 1
ATOM 684 C CA . PHE A 1 94 ? -6.183 -3.302 -1.461 1.00 90.75 94 PHE A CA 1
ATOM 685 C C . PHE A 1 94 ? -6.672 -2.175 -2.358 1.00 90.75 94 PHE A C 1
ATOM 687 O O . PHE A 1 94 ? -6.708 -2.326 -3.581 1.00 90.75 94 PHE A O 1
ATOM 694 N N . GLU A 1 95 ? -6.964 -1.033 -1.751 1.00 90.75 95 GLU A N 1
ATOM 695 C CA . GLU A 1 95 ? -7.098 0.243 -2.444 1.00 90.75 95 GLU A CA 1
ATOM 696 C C . GLU A 1 95 ? -5.810 1.040 -2.222 1.00 90.75 95 GLU A C 1
ATOM 698 O O . GLU A 1 95 ? -5.488 1.424 -1.096 1.00 90.75 95 GLU A O 1
ATOM 703 N N . VAL A 1 96 ? -5.038 1.248 -3.287 1.00 91.50 96 VAL A N 1
ATOM 704 C CA . VAL A 1 96 ? -3.734 1.912 -3.233 1.00 91.50 96 VAL A CA 1
ATOM 705 C C . VAL A 1 96 ? -3.826 3.297 -3.845 1.00 91.50 96 VAL A C 1
ATOM 707 O O . VAL A 1 96 ? -4.179 3.451 -5.012 1.00 91.50 96 VAL A O 1
ATOM 710 N N . HIS A 1 97 ? -3.458 4.305 -3.067 1.00 90.81 97 HIS A N 1
ATOM 711 C CA . HIS A 1 97 ? -3.343 5.681 -3.514 1.00 90.81 97 HIS A CA 1
ATOM 712 C C . HIS A 1 97 ? -1.866 6.044 -3.687 1.00 90.81 97 HIS A C 1
ATOM 714 O O . HIS A 1 97 ? -1.129 6.099 -2.700 1.00 90.81 97 HIS A O 1
ATOM 720 N N . LEU A 1 98 ? -1.430 6.284 -4.929 1.00 90.44 98 LEU A N 1
ATOM 721 C CA . LEU A 1 98 ? -0.074 6.746 -5.232 1.00 90.44 98 LEU A CA 1
ATOM 722 C C . LEU A 1 98 ? -0.023 8.271 -5.088 1.00 90.44 98 LEU A C 1
ATOM 724 O O . LEU A 1 98 ? -0.632 9.005 -5.866 1.00 90.44 98 LEU A O 1
ATOM 728 N N . ILE A 1 99 ? 0.708 8.752 -4.086 1.00 89.81 99 ILE A N 1
ATOM 729 C CA . ILE A 1 99 ? 0.785 10.174 -3.757 1.00 89.81 99 ILE A CA 1
ATOM 730 C C . ILE A 1 99 ? 1.521 10.914 -4.878 1.00 89.81 99 ILE A C 1
ATOM 732 O O . ILE A 1 99 ? 2.649 10.572 -5.233 1.00 89.81 99 ILE A O 1
ATOM 736 N N . GLY A 1 100 ? 0.882 11.960 -5.404 1.00 83.12 100 GLY A N 1
ATOM 737 C CA . GLY A 1 100 ? 1.418 12.789 -6.486 1.00 83.12 100 GLY A CA 1
ATOM 738 C C . GLY A 1 100 ? 1.079 12.291 -7.894 1.00 83.12 100 GLY A C 1
ATOM 739 O O . GLY A 1 100 ? 1.325 13.017 -8.854 1.00 83.12 100 GLY A O 1
ATOM 740 N N . LEU A 1 101 ? 0.465 11.111 -8.036 1.00 80.19 101 LEU A N 1
ATOM 741 C CA . LEU A 1 101 ? -0.018 10.621 -9.323 1.00 80.19 101 LEU A CA 1
ATOM 742 C C . LEU A 1 101 ? -1.477 11.044 -9.535 1.00 80.19 101 LEU A C 1
ATOM 744 O O . LEU A 1 101 ? -2.340 10.752 -8.713 1.00 80.19 101 LEU A O 1
ATOM 748 N N . GLN A 1 102 ? -1.764 11.722 -10.649 1.00 68.62 102 GLN A N 1
ATOM 749 C CA . GLN A 1 102 ? -3.113 12.231 -10.945 1.00 68.62 102 GLN A CA 1
ATOM 750 C C . GLN A 1 102 ? -3.909 11.371 -11.945 1.00 68.62 102 GLN A C 1
ATOM 752 O O . GLN A 1 102 ? -5.123 11.543 -12.058 1.00 68.62 102 GLN A O 1
ATOM 757 N N . CYS A 1 103 ? -3.262 10.438 -12.657 1.00 63.44 103 CYS A N 1
ATOM 758 C CA . CYS A 1 103 ? -3.894 9.596 -13.680 1.00 63.44 103 CYS A CA 1
ATOM 759 C C . CYS A 1 103 ? -3.819 8.103 -13.314 1.00 63.44 103 CYS A C 1
ATOM 761 O O . CYS A 1 103 ? -2.731 7.556 -13.167 1.00 63.44 103 CYS A O 1
ATOM 763 N N . GLU A 1 104 ? -4.975 7.434 -13.198 1.00 65.56 104 GLU A N 1
ATOM 764 C CA . GLU A 1 104 ? -5.059 5.974 -12.976 1.00 65.56 104 GLU A CA 1
ATOM 765 C C . GLU A 1 104 ? -5.186 5.162 -14.260 1.00 65.56 104 GLU A C 1
ATOM 767 O O . GLU A 1 104 ? -4.971 3.953 -14.234 1.00 65.56 104 GLU A O 1
ATOM 772 N N . GLY A 1 105 ? -5.637 5.788 -15.355 1.00 61.47 105 GLY A N 1
ATOM 773 C CA . GLY A 1 105 ? -6.003 5.070 -16.579 1.00 61.47 105 GLY A CA 1
ATOM 774 C C . GLY A 1 105 ? -4.843 4.237 -17.115 1.00 61.47 105 GLY A C 1
ATOM 775 O O . GLY A 1 105 ? -5.043 3.106 -17.550 1.00 61.47 105 GLY A O 1
ATOM 776 N N . ASP A 1 106 ? -3.633 4.765 -16.952 1.00 70.19 106 ASP A N 1
ATOM 777 C CA . ASP A 1 106 ? -2.382 4.135 -17.363 1.00 70.19 106 ASP A CA 1
ATOM 778 C C . ASP A 1 106 ? -1.924 3.017 -16.411 1.00 70.19 106 ASP A C 1
ATOM 780 O O . ASP A 1 106 ? -0.955 2.324 -16.708 1.00 70.19 106 ASP A O 1
ATOM 784 N N . LEU A 1 107 ? -2.593 2.828 -15.265 1.00 80.38 107 LEU A N 1
ATOM 785 C CA . LEU A 1 107 ? -2.302 1.764 -14.299 1.00 80.38 107 LEU A CA 1
ATOM 786 C C . LEU A 1 107 ? -3.115 0.495 -14.570 1.00 80.38 107 LEU A C 1
ATOM 788 O O . LEU A 1 107 ? -2.671 -0.594 -14.211 1.00 80.38 107 LEU A O 1
ATOM 792 N N . TYR A 1 108 ? -4.308 0.606 -15.164 1.00 85.88 108 TYR A N 1
ATOM 793 C CA . TYR A 1 108 ? -5.221 -0.531 -15.308 1.00 85.88 108 TYR A CA 1
ATOM 794 C C . TYR A 1 108 ? -4.599 -1.674 -16.119 1.00 85.88 108 TYR A C 1
ATOM 796 O O . TYR A 1 108 ? -3.975 -1.476 -17.157 1.00 85.88 108 TYR A O 1
ATOM 804 N N . GLY A 1 109 ? -4.758 -2.903 -15.622 1.00 85.75 109 GLY A N 1
ATOM 805 C CA . GLY A 1 109 ? -4.183 -4.114 -16.210 1.00 85.75 109 GLY A CA 1
ATOM 806 C C . GLY A 1 109 ? -2.685 -4.301 -15.945 1.00 85.75 109 GLY A C 1
ATOM 807 O O . GLY A 1 109 ? -2.193 -5.436 -16.030 1.00 85.75 109 GLY A O 1
ATOM 808 N N . ARG A 1 110 ? -1.964 -3.239 -15.564 1.00 87.81 110 ARG A N 1
ATOM 809 C CA . ARG A 1 110 ? -0.550 -3.315 -15.192 1.00 87.81 110 ARG A CA 1
ATOM 810 C C . ARG A 1 110 ? -0.387 -3.928 -13.810 1.00 87.81 110 ARG A C 1
ATOM 812 O O . ARG A 1 110 ? -1.295 -3.912 -12.977 1.00 87.81 110 ARG A O 1
ATOM 819 N N . ARG A 1 111 ? 0.792 -4.501 -13.581 1.00 89.75 111 ARG A N 1
ATOM 820 C CA . ARG A 1 111 ? 1.179 -5.029 -12.276 1.00 89.75 111 ARG A CA 1
ATOM 821 C C . ARG A 1 111 ? 1.738 -3.893 -11.427 1.00 89.75 111 ARG A C 1
ATOM 823 O O . ARG A 1 111 ? 2.658 -3.199 -11.855 1.00 89.75 111 ARG A O 1
ATOM 830 N N . LEU A 1 112 ? 1.179 -3.733 -10.237 1.00 91.31 112 LEU A N 1
ATOM 831 C CA . LEU A 1 112 ? 1.649 -2.800 -9.227 1.00 91.31 112 LEU A CA 1
ATOM 832 C C . LEU A 1 112 ? 2.362 -3.586 -8.126 1.00 91.31 112 LEU A C 1
ATOM 834 O O . LEU A 1 112 ? 1.859 -4.603 -7.646 1.00 91.31 112 LEU A O 1
ATOM 838 N N . LEU A 1 113 ? 3.539 -3.103 -7.755 1.00 92.00 113 LEU A N 1
ATOM 839 C CA . LEU A 1 113 ? 4.327 -3.567 -6.625 1.00 92.00 113 LEU A CA 1
ATOM 840 C C . LEU A 1 113 ? 4.132 -2.566 -5.496 1.00 92.00 113 LEU A C 1
ATOM 842 O O . LEU A 1 113 ? 4.257 -1.364 -5.726 1.00 92.00 113 LEU A O 1
ATOM 846 N 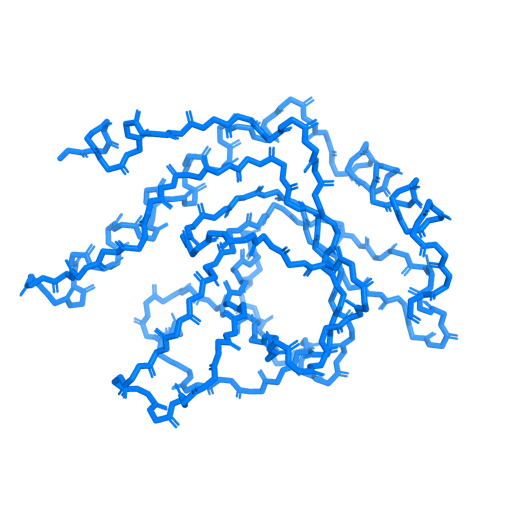N . CYS A 1 114 ? 3.827 -3.025 -4.287 1.00 93.25 114 CYS A N 1
ATOM 847 C CA . CYS A 1 114 ? 3.720 -2.144 -3.131 1.00 93.25 114 CYS A CA 1
ATOM 848 C C . CYS A 1 114 ? 4.423 -2.725 -1.916 1.00 93.25 114 CYS A C 1
ATOM 850 O O . CYS A 1 114 ? 4.054 -3.784 -1.420 1.00 93.25 114 CYS A O 1
ATOM 852 N N . LEU A 1 115 ? 5.392 -1.995 -1.389 1.00 93.56 115 LEU A N 1
ATOM 853 C CA . LEU A 1 115 ? 6.059 -2.314 -0.143 1.00 93.56 115 LEU A CA 1
ATOM 854 C C . LEU A 1 115 ? 5.445 -1.492 0.985 1.00 93.56 115 LEU A C 1
ATOM 856 O O . LEU A 1 115 ? 5.699 -0.291 1.091 1.00 93.56 115 LEU A O 1
ATOM 860 N N . ALA A 1 116 ? 4.675 -2.140 1.852 1.00 94.38 116 ALA A N 1
ATOM 861 C CA . ALA A 1 116 ? 4.163 -1.516 3.063 1.00 94.38 116 ALA A CA 1
ATOM 862 C C . ALA A 1 116 ? 5.220 -1.570 4.169 1.00 94.38 116 ALA A C 1
ATOM 864 O O . ALA A 1 116 ? 5.788 -2.624 4.455 1.00 94.38 116 ALA A O 1
ATOM 865 N N . THR A 1 117 ? 5.471 -0.430 4.812 1.00 94.81 117 THR A N 1
ATOM 866 C CA . THR A 1 117 ? 6.496 -0.296 5.867 1.00 94.81 117 THR A CA 1
ATOM 867 C C . THR A 1 117 ? 5.923 0.192 7.188 1.00 94.81 117 THR A C 1
ATOM 869 O O . THR A 1 117 ? 6.528 -0.033 8.233 1.00 94.81 117 THR A O 1
ATOM 872 N N . HIS A 1 118 ? 4.754 0.832 7.159 1.00 95.94 118 HIS A N 1
ATOM 873 C CA . HIS A 1 118 ? 4.094 1.368 8.340 1.00 95.94 118 HIS A CA 1
ATOM 874 C C . HIS A 1 118 ? 2.612 1.026 8.329 1.00 95.94 118 HIS A C 1
ATOM 876 O O . HIS A 1 118 ? 1.972 0.973 7.276 1.00 95.94 118 HIS A O 1
ATOM 882 N N . ARG A 1 119 ? 2.060 0.853 9.528 1.00 96.12 119 ARG A N 1
ATOM 883 C CA . ARG A 1 119 ? 0.622 0.907 9.767 1.00 96.12 119 ARG A CA 1
ATOM 884 C C . ARG A 1 119 ? 0.259 2.324 10.189 1.00 96.12 119 ARG A C 1
ATOM 886 O O . ARG A 1 119 ? 0.903 2.868 11.084 1.00 96.12 119 ARG A O 1
ATOM 893 N N . LEU A 1 120 ? -0.766 2.894 9.563 1.00 96.06 120 LEU A N 1
ATOM 894 C CA . LEU A 1 120 ? -1.302 4.207 9.909 1.00 96.06 120 LEU A CA 1
ATOM 895 C C . LEU A 1 120 ? -2.398 4.089 10.969 1.00 96.06 120 LEU A C 1
ATOM 897 O O . LEU A 1 120 ? -2.309 4.741 12.006 1.00 96.06 120 LEU A O 1
ATOM 901 N N . ARG A 1 121 ? -3.405 3.241 10.722 1.00 94.88 121 ARG A N 1
ATOM 902 C CA . ARG A 1 121 ? -4.595 3.114 11.581 1.00 94.88 121 ARG A CA 1
ATOM 903 C C . ARG A 1 121 ? -5.464 1.907 11.230 1.00 94.88 121 ARG A C 1
ATOM 905 O O . ARG A 1 121 ? -5.274 1.276 10.193 1.00 94.88 121 ARG A O 1
ATOM 912 N N . ASP A 1 122 ? -6.441 1.628 12.082 1.00 93.12 122 ASP A N 1
ATOM 913 C CA . ASP A 1 122 ? -7.551 0.714 11.805 1.00 93.12 122 ASP A CA 1
ATOM 914 C C . ASP A 1 122 ? -8.520 1.269 10.747 1.00 93.12 122 ASP A C 1
ATOM 916 O O . ASP A 1 122 ? -8.569 2.477 10.471 1.00 93.12 122 ASP A O 1
ATOM 920 N N . GLU A 1 123 ? -9.313 0.370 10.160 1.00 88.50 123 GLU A N 1
ATOM 921 C CA . GLU A 1 123 ? -10.488 0.763 9.383 1.00 88.50 123 GLU A CA 1
ATOM 922 C C . GLU A 1 123 ? -11.518 1.440 10.293 1.00 88.50 123 GLU A C 1
ATOM 924 O O . GLU A 1 123 ? -11.674 1.094 11.465 1.00 88.50 123 GLU A O 1
ATOM 929 N N . ARG A 1 124 ? -12.230 2.430 9.754 1.00 86.38 124 ARG A N 1
ATOM 930 C CA . ARG A 1 124 ? -13.204 3.214 10.513 1.00 86.38 124 ARG A CA 1
ATOM 931 C C . ARG A 1 124 ? -14.364 3.626 9.620 1.00 86.38 124 ARG A C 1
ATOM 933 O O . ARG A 1 124 ? -14.163 4.007 8.471 1.00 86.38 124 ARG A O 1
ATOM 940 N N . ASN A 1 125 ? -15.567 3.605 10.189 1.00 83.69 125 ASN A N 1
ATOM 941 C CA . ASN A 1 125 ? -16.746 4.204 9.575 1.00 83.69 125 ASN A CA 1
ATOM 942 C C . ASN A 1 125 ? -16.729 5.727 9.753 1.00 83.69 125 ASN A C 1
ATOM 944 O O . ASN A 1 125 ? -16.431 6.222 10.842 1.00 83.69 125 ASN A O 1
ATOM 948 N N . PHE A 1 126 ? -17.111 6.450 8.703 1.00 85.81 126 PHE A N 1
ATOM 949 C CA . PHE A 1 126 ? -17.179 7.912 8.682 1.00 85.81 126 PHE A CA 1
ATOM 950 C C . PHE A 1 126 ? -18.647 8.367 8.678 1.00 85.81 126 PHE A C 1
ATOM 952 O O . PHE A 1 126 ? -19.234 8.530 7.605 1.00 85.81 126 PHE A O 1
ATOM 959 N N . PRO A 1 127 ? -19.290 8.514 9.855 1.00 83.44 127 PRO A N 1
ATOM 960 C CA . PRO A 1 127 ? -20.703 8.887 9.947 1.00 83.44 127 PRO A CA 1
ATOM 961 C C . PRO A 1 127 ? -20.979 10.300 9.415 1.00 83.44 127 PRO A C 1
ATOM 963 O O . PRO A 1 127 ? -22.090 10.571 8.968 1.00 83.44 127 PRO A O 1
ATOM 966 N N . GLY A 1 128 ? -19.973 11.182 9.399 1.00 83.00 128 GLY A N 1
ATOM 967 C CA . GLY A 1 128 ? -20.012 12.486 8.735 1.00 83.00 128 GLY A CA 1
ATOM 968 C C . GLY A 1 128 ? -19.931 12.410 7.206 1.00 83.00 128 GLY A C 1
ATOM 969 O O . GLY A 1 128 ? -19.873 13.444 6.543 1.00 83.00 128 GLY A O 1
ATOM 970 N N . GLY A 1 129 ? -19.925 11.204 6.633 1.00 84.25 129 GLY A N 1
ATOM 971 C CA . GLY A 1 129 ? -20.000 10.969 5.200 1.00 84.25 129 GLY A CA 1
ATOM 972 C C . GLY A 1 129 ? -18.722 11.346 4.452 1.00 84.25 129 GLY A C 1
ATOM 973 O O . GLY A 1 129 ? -17.603 11.188 4.945 1.00 84.25 129 GLY A O 1
ATOM 974 N N . LEU A 1 130 ? -18.899 11.824 3.219 1.00 82.50 130 LEU A N 1
ATOM 975 C CA . LEU A 1 130 ? -17.812 11.994 2.254 1.00 82.50 130 LEU A CA 1
ATOM 976 C C . LEU A 1 130 ? -16.756 13.019 2.698 1.00 82.50 130 LEU A C 1
ATOM 978 O O . LEU A 1 130 ? -15.571 12.810 2.457 1.00 82.50 130 LEU A O 1
ATOM 982 N N . ASP A 1 131 ? -17.157 14.093 3.379 1.00 85.12 131 ASP A N 1
ATOM 983 C CA . ASP A 1 131 ? -16.229 15.132 3.846 1.00 85.12 131 ASP A CA 1
ATOM 984 C C . ASP A 1 131 ? -15.336 14.674 5.001 1.00 85.12 131 ASP A C 1
ATOM 986 O O . ASP A 1 131 ? -14.204 15.141 5.145 1.00 85.12 131 ASP A O 1
ATOM 990 N N . GLU A 1 132 ? -15.840 13.793 5.862 1.00 88.06 132 GLU A N 1
ATOM 991 C CA . GLU A 1 132 ? -15.036 13.196 6.927 1.00 88.06 132 GLU A CA 1
ATOM 992 C C . GLU A 1 132 ? -14.054 12.174 6.341 1.00 88.06 132 GLU A C 1
ATOM 994 O O . GLU A 1 132 ? -12.864 12.227 6.650 1.00 88.06 132 GLU A O 1
ATOM 999 N N . LEU A 1 133 ? -14.527 11.327 5.417 1.00 86.12 133 LEU A N 1
ATOM 1000 C CA . LEU A 1 133 ? -13.681 10.390 4.675 1.00 86.12 133 LEU A CA 1
ATOM 1001 C C . LEU A 1 133 ? -12.562 11.118 3.914 1.00 86.12 133 LEU A C 1
ATOM 1003 O O . LEU A 1 133 ? -11.404 10.714 3.997 1.00 86.12 133 LEU A O 1
ATOM 1007 N N . ARG A 1 134 ? -12.883 12.216 3.216 1.00 85.69 134 ARG A N 1
ATOM 1008 C CA . ARG A 1 134 ? -11.897 13.029 2.490 1.00 85.69 134 ARG A CA 1
ATOM 1009 C C . ARG A 1 134 ? -10.792 13.532 3.411 1.00 85.69 134 ARG A C 1
ATOM 1011 O O . ARG A 1 134 ? -9.619 13.334 3.121 1.00 85.69 134 ARG A O 1
ATOM 1018 N N . ARG A 1 135 ? -11.169 14.134 4.543 1.00 89.12 135 ARG A N 1
ATOM 1019 C CA . ARG A 1 135 ? -10.210 14.645 5.532 1.00 89.12 135 ARG A CA 1
ATOM 1020 C C . ARG A 1 135 ? -9.337 13.535 6.109 1.00 89.12 135 ARG A C 1
ATOM 1022 O O . ARG A 1 135 ? -8.150 13.753 6.322 1.00 89.12 135 ARG A O 1
ATOM 1029 N N . ALA A 1 136 ? -9.902 12.353 6.347 1.00 90.38 136 ALA A N 1
ATOM 1030 C CA . ALA A 1 136 ? -9.124 11.208 6.801 1.00 90.38 136 ALA A CA 1
ATOM 1031 C C . ALA A 1 136 ? -8.080 10.787 5.756 1.00 90.38 136 ALA A C 1
ATOM 1033 O O . ALA A 1 136 ? -6.915 10.643 6.106 1.00 90.38 136 ALA A O 1
ATOM 1034 N N . ILE A 1 137 ? -8.463 10.684 4.479 1.00 88.94 137 ILE A N 1
ATOM 1035 C CA . ILE A 1 137 ? -7.536 10.347 3.386 1.00 88.94 137 ILE A CA 1
ATOM 1036 C C . ILE A 1 137 ? -6.426 11.400 3.256 1.00 88.94 137 ILE A C 1
ATOM 1038 O O . ILE A 1 137 ? -5.251 11.047 3.164 1.00 88.94 137 ILE A O 1
ATOM 1042 N N . GLU A 1 138 ? -6.766 12.691 3.302 1.00 90.19 138 GLU A N 1
ATOM 1043 C CA . GLU A 1 138 ? -5.785 13.784 3.251 1.00 90.19 138 GLU A CA 1
ATOM 1044 C C . GLU A 1 138 ? -4.773 13.697 4.410 1.00 90.19 138 GLU A C 1
ATOM 1046 O O . GLU A 1 138 ? -3.566 13.863 4.207 1.00 90.19 138 GLU A O 1
ATOM 1051 N N . LEU A 1 139 ? -5.244 13.376 5.619 1.00 93.44 139 LEU A N 1
ATOM 1052 C CA . LEU A 1 139 ? -4.389 13.170 6.790 1.00 93.44 139 LEU A CA 1
ATOM 1053 C C . LEU A 1 139 ? -3.526 11.910 6.677 1.00 93.44 139 LEU A C 1
ATOM 1055 O O . LEU A 1 139 ? -2.354 11.950 7.062 1.00 93.44 139 LEU A O 1
ATOM 1059 N N . ASP A 1 140 ? -4.070 10.815 6.145 1.00 94.94 140 ASP A N 1
ATOM 1060 C CA . ASP A 1 140 ? -3.331 9.571 5.911 1.00 94.94 140 ASP A CA 1
ATOM 1061 C C . ASP A 1 140 ? -2.168 9.829 4.930 1.00 94.94 140 ASP A C 1
ATOM 1063 O O . ASP A 1 140 ? -1.026 9.437 5.182 1.00 94.94 140 ASP A O 1
ATOM 1067 N N . MET A 1 141 ? -2.421 10.575 3.846 1.00 93.00 141 MET A N 1
ATOM 1068 C CA . MET A 1 141 ? -1.406 10.974 2.861 1.00 93.00 141 MET A CA 1
ATOM 1069 C C . MET A 1 141 ? -0.334 11.886 3.462 1.00 93.00 141 MET A C 1
ATOM 1071 O O . MET A 1 141 ? 0.860 11.654 3.263 1.00 93.00 141 MET A O 1
ATOM 1075 N N . ALA A 1 142 ? -0.735 12.914 4.216 1.00 93.88 142 ALA A N 1
ATOM 1076 C CA . ALA A 1 142 ? 0.207 13.822 4.868 1.00 93.88 142 ALA A CA 1
ATOM 1077 C C . ALA A 1 142 ? 1.106 13.071 5.864 1.00 93.88 142 ALA A C 1
ATOM 1079 O O . ALA A 1 142 ? 2.323 13.277 5.912 1.00 93.88 142 ALA A O 1
ATOM 1080 N N . THR A 1 143 ? 0.518 12.139 6.612 1.00 95.75 143 THR A N 1
ATOM 1081 C CA . THR A 1 143 ? 1.233 11.283 7.559 1.00 95.75 143 THR A CA 1
ATOM 1082 C C . THR A 1 143 ? 2.203 10.343 6.850 1.00 95.75 143 THR A C 1
ATOM 1084 O O . THR A 1 143 ? 3.358 10.232 7.268 1.00 95.75 143 THR A O 1
ATOM 1087 N N . ALA A 1 144 ? 1.783 9.718 5.748 1.00 95.75 144 ALA A N 1
ATOM 1088 C CA . ALA A 1 144 ? 2.651 8.887 4.922 1.00 95.75 144 ALA A CA 1
ATOM 1089 C C . ALA A 1 144 ? 3.845 9.679 4.367 1.00 95.75 144 ALA A C 1
ATOM 1091 O O . ALA A 1 144 ? 4.979 9.217 4.460 1.00 95.75 144 ALA A O 1
ATOM 1092 N N . CYS A 1 145 ? 3.625 10.897 3.864 1.00 95.06 145 CYS A N 1
ATOM 1093 C CA . CYS A 1 145 ? 4.705 11.772 3.406 1.00 95.06 145 CYS A CA 1
ATOM 1094 C C . CYS A 1 145 ? 5.728 12.067 4.504 1.00 95.06 145 CYS A C 1
ATOM 1096 O O . CYS A 1 145 ? 6.926 11.996 4.245 1.00 95.06 145 CYS A O 1
ATOM 1098 N N . ARG A 1 146 ? 5.267 12.357 5.727 1.00 95.75 146 ARG A N 1
ATOM 1099 C CA . ARG A 1 146 ? 6.144 12.598 6.880 1.00 95.75 146 ARG A CA 1
ATOM 1100 C C . ARG A 1 146 ? 6.950 11.354 7.258 1.00 95.75 146 ARG A C 1
ATOM 1102 O O . ARG A 1 146 ? 8.141 11.464 7.520 1.00 95.75 146 ARG A O 1
ATOM 1109 N N . LEU A 1 147 ? 6.306 10.189 7.306 1.00 95.31 147 LEU A N 1
ATOM 1110 C CA . LEU A 1 147 ? 6.941 8.924 7.692 1.00 95.31 147 LEU A CA 1
ATOM 1111 C C . LEU A 1 147 ? 7.961 8.408 6.677 1.00 95.31 147 LEU A C 1
ATOM 1113 O O . LEU A 1 147 ? 8.859 7.665 7.049 1.00 95.31 147 LEU A O 1
ATOM 1117 N N . LEU A 1 148 ? 7.788 8.762 5.406 1.00 95.38 148 LEU A N 1
ATOM 1118 C CA . LEU A 1 148 ? 8.614 8.300 4.290 1.00 95.38 148 LEU A CA 1
ATOM 1119 C C . LEU A 1 148 ? 9.528 9.420 3.765 1.00 95.38 148 LEU A C 1
ATOM 1121 O O . LEU A 1 148 ? 9.954 9.389 2.608 1.00 95.38 148 LEU A O 1
ATOM 1125 N N . ALA A 1 149 ? 9.754 10.459 4.573 1.00 93.94 149 ALA A N 1
ATOM 1126 C CA . ALA A 1 149 ? 10.573 11.613 4.214 1.00 93.94 149 ALA A CA 1
ATOM 1127 C C . ALA A 1 149 ? 12.077 11.303 4.229 1.00 93.94 149 ALA A C 1
ATOM 1129 O O . ALA A 1 149 ? 12.838 11.983 3.548 1.00 93.94 149 ALA A O 1
ATOM 1130 N N . ASP A 1 150 ? 12.487 10.285 4.986 1.00 90.81 150 ASP A N 1
ATOM 1131 C CA . ASP A 1 150 ? 13.876 9.868 5.185 1.00 90.81 150 ASP A CA 1
ATOM 1132 C C . ASP A 1 150 ? 14.448 9.033 4.032 1.00 90.81 150 ASP A C 1
ATOM 1134 O O . ASP A 1 150 ? 15.645 8.767 4.024 1.00 90.81 150 ASP A O 1
ATOM 1138 N N . ARG A 1 151 ? 13.615 8.631 3.064 1.00 90.94 151 ARG A N 1
ATOM 1139 C CA . ARG A 1 151 ? 14.043 7.896 1.869 1.00 90.94 151 ARG A CA 1
ATOM 1140 C C . ARG A 1 151 ? 13.759 8.668 0.596 1.00 90.94 151 ARG A C 1
ATOM 1142 O O . ARG A 1 151 ? 12.655 9.173 0.369 1.00 90.94 151 ARG A O 1
ATOM 1149 N N . THR A 1 152 ? 14.763 8.684 -0.264 1.00 91.19 152 THR A N 1
ATOM 1150 C CA . THR A 1 152 ? 14.654 9.110 -1.654 1.00 91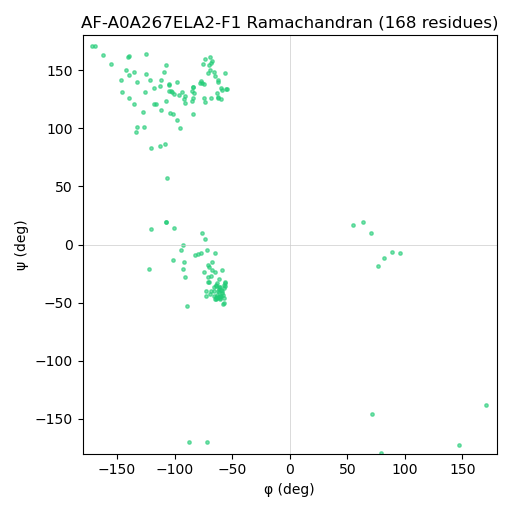.19 152 THR A CA 1
ATOM 1151 C C . THR A 1 152 ? 13.929 8.050 -2.496 1.00 91.19 152 THR A C 1
ATOM 1153 O O . THR A 1 152 ? 13.893 6.872 -2.123 1.00 91.19 152 THR A O 1
ATOM 1156 N N . PRO A 1 153 ? 13.383 8.422 -3.669 1.00 88.81 153 PRO A N 1
ATOM 1157 C CA . PRO A 1 153 ? 12.841 7.446 -4.614 1.00 88.81 153 PRO A CA 1
ATOM 1158 C C . PRO A 1 153 ? 13.858 6.369 -5.026 1.00 88.81 153 PRO A C 1
ATOM 1160 O O . PRO A 1 153 ? 13.493 5.208 -5.165 1.00 88.81 153 PRO A O 1
ATOM 1163 N N . ALA A 1 154 ? 15.143 6.712 -5.163 1.00 89.06 154 ALA A N 1
ATOM 1164 C CA . ALA A 1 154 ? 16.181 5.744 -5.525 1.00 89.06 154 ALA A CA 1
ATOM 1165 C C . ALA A 1 154 ? 16.378 4.667 -4.442 1.00 89.06 154 ALA A C 1
ATOM 1167 O O . ALA A 1 154 ? 16.354 3.476 -4.743 1.00 89.06 154 ALA A O 1
ATOM 1168 N N . GLU A 1 155 ? 16.484 5.071 -3.173 1.00 92.69 155 GLU A N 1
ATOM 1169 C CA . GLU A 1 155 ? 16.589 4.133 -2.043 1.00 92.69 155 GLU A CA 1
ATOM 1170 C C . GLU A 1 155 ? 15.319 3.281 -1.894 1.00 92.69 155 GLU A C 1
ATOM 1172 O O . GLU A 1 155 ? 15.380 2.102 -1.546 1.00 92.69 155 GLU A O 1
ATOM 1177 N N . ALA A 1 156 ? 14.149 3.857 -2.185 1.00 91.75 156 ALA A N 1
ATOM 1178 C CA . ALA A 1 156 ? 12.893 3.117 -2.197 1.00 91.75 156 ALA A CA 1
ATOM 1179 C C . ALA A 1 156 ? 12.842 2.056 -3.308 1.00 91.75 156 ALA A C 1
ATOM 1181 O O . ALA A 1 156 ? 12.352 0.952 -3.065 1.00 91.75 156 ALA A O 1
ATOM 1182 N N . ALA A 1 157 ? 13.356 2.369 -4.503 1.00 90.50 157 ALA A N 1
ATOM 1183 C CA . ALA A 1 157 ? 13.452 1.421 -5.611 1.00 90.50 157 ALA A CA 1
ATOM 1184 C C . ALA A 1 157 ? 14.377 0.252 -5.255 1.00 90.50 157 ALA A C 1
ATOM 1186 O O . ALA A 1 157 ? 14.021 -0.904 -5.479 1.00 90.50 157 ALA A O 1
ATOM 1187 N N . GLU A 1 158 ? 15.526 0.539 -4.639 1.00 91.06 158 GLU A N 1
ATOM 1188 C CA . GLU A 1 158 ? 16.459 -0.492 -4.184 1.00 91.06 158 GLU A CA 1
ATOM 1189 C C . GLU A 1 158 ? 15.822 -1.401 -3.123 1.00 91.06 158 GLU A C 1
ATOM 1191 O O . GLU A 1 158 ? 15.885 -2.627 -3.226 1.00 91.06 158 GLU A O 1
ATOM 1196 N N . LEU A 1 159 ? 15.129 -0.820 -2.141 1.00 90.00 159 LEU A N 1
ATOM 1197 C CA . LEU A 1 159 ? 14.429 -1.582 -1.108 1.00 90.00 159 LEU A CA 1
ATOM 1198 C C . LEU A 1 159 ? 13.313 -2.466 -1.694 1.00 90.00 159 LEU A C 1
ATOM 1200 O O . LEU A 1 159 ? 13.138 -3.609 -1.266 1.00 90.00 159 LEU A O 1
ATOM 1204 N N . LEU A 1 160 ? 12.563 -1.956 -2.677 1.00 89.56 160 LEU A N 1
ATOM 1205 C CA . LEU A 1 160 ? 11.585 -2.744 -3.430 1.00 89.56 160 LEU A CA 1
ATOM 1206 C C . LEU A 1 160 ? 12.268 -3.906 -4.161 1.00 89.56 160 LEU A C 1
ATOM 1208 O O . LEU A 1 160 ? 11.810 -5.036 -4.026 1.00 89.56 160 LEU A O 1
ATOM 1212 N N . ALA A 1 161 ? 13.384 -3.663 -4.854 1.00 88.75 161 ALA A N 1
ATOM 1213 C CA . ALA A 1 161 ? 14.127 -4.687 -5.594 1.00 88.75 161 ALA A CA 1
ATOM 1214 C C . ALA A 1 161 ? 14.632 -5.808 -4.679 1.00 88.75 161 ALA A C 1
ATOM 1216 O O . ALA A 1 161 ? 14.433 -6.989 -4.965 1.00 88.75 161 ALA A O 1
ATOM 1217 N N . GLN A 1 162 ? 15.212 -5.445 -3.532 1.00 88.75 162 GLN A N 1
ATOM 1218 C CA . GLN A 1 162 ? 15.657 -6.403 -2.520 1.00 88.75 162 GLN A CA 1
ATOM 1219 C C . GLN A 1 162 ? 14.493 -7.264 -2.011 1.00 88.75 162 GLN A C 1
ATOM 1221 O O . GLN A 1 162 ? 14.645 -8.470 -1.814 1.00 88.75 162 GLN A O 1
ATOM 1226 N N . ARG A 1 163 ? 13.310 -6.665 -1.820 1.00 87.19 163 ARG A N 1
ATOM 1227 C CA . ARG A 1 163 ? 12.113 -7.390 -1.374 1.00 87.19 163 ARG A CA 1
ATOM 1228 C C . ARG A 1 163 ? 11.519 -8.287 -2.451 1.00 87.19 163 ARG A C 1
ATOM 1230 O O . ARG A 1 163 ? 11.141 -9.405 -2.117 1.00 87.19 163 ARG A O 1
ATOM 1237 N N . VAL A 1 164 ? 11.486 -7.847 -3.707 1.00 85.56 164 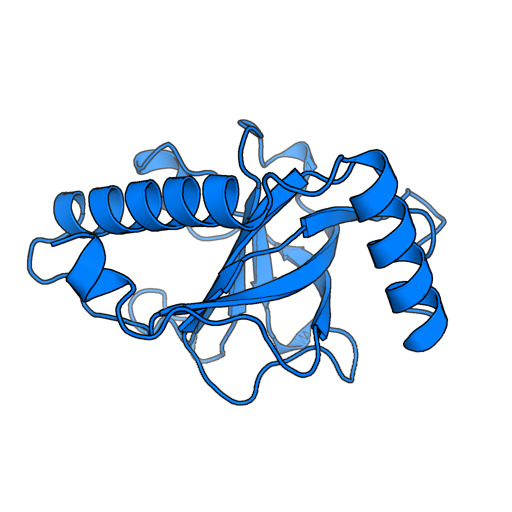VAL A N 1
ATOM 123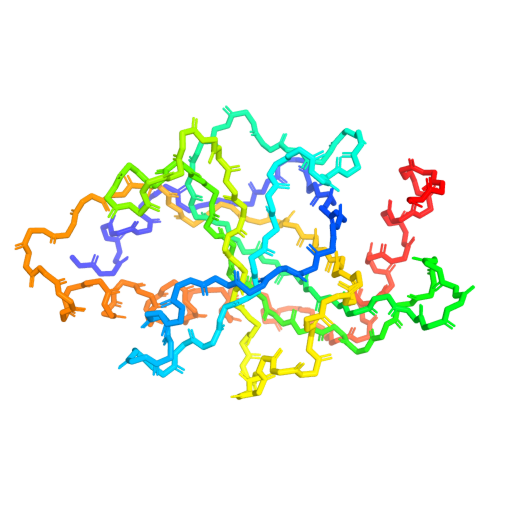8 C CA . VAL A 1 164 ? 11.095 -8.686 -4.851 1.00 85.56 164 VAL A CA 1
ATOM 1239 C C . VAL A 1 164 ? 12.009 -9.912 -4.922 1.00 85.56 164 VAL A C 1
ATOM 1241 O O . VAL A 1 164 ? 11.523 -11.038 -4.883 1.00 85.56 164 VAL A O 1
ATOM 1244 N N . ALA A 1 165 ? 13.331 -9.713 -4.890 1.00 84.62 165 ALA A N 1
ATOM 1245 C CA . ALA A 1 165 ? 14.302 -10.805 -4.925 1.00 84.62 165 ALA A CA 1
ATOM 1246 C C . ALA A 1 165 ? 14.146 -11.789 -3.747 1.00 84.62 165 ALA A C 1
ATOM 1248 O O . ALA A 1 165 ? 14.259 -13.001 -3.934 1.00 84.62 165 ALA A O 1
ATOM 1249 N N . ALA A 1 166 ? 13.850 -11.288 -2.541 1.00 83.00 166 ALA A N 1
ATOM 1250 C CA . ALA A 1 166 ? 13.658 -12.113 -1.347 1.00 83.00 166 ALA A CA 1
ATOM 1251 C C . ALA A 1 166 ? 12.354 -12.933 -1.358 1.00 83.00 166 ALA A C 1
ATOM 1253 O O . ALA A 1 166 ? 12.297 -13.996 -0.740 1.00 83.00 166 ALA A O 1
ATOM 1254 N N . CYS A 1 167 ? 11.308 -12.458 -2.039 1.00 75.88 167 CYS A N 1
ATOM 1255 C CA . CYS A 1 167 ? 10.033 -13.168 -2.175 1.00 75.88 167 CYS A CA 1
ATOM 1256 C C . CYS A 1 167 ? 10.041 -14.235 -3.290 1.00 75.88 167 CYS A C 1
ATOM 1258 O O . CYS A 1 167 ? 9.105 -15.030 -3.364 1.00 75.88 167 CYS A O 1
ATOM 1260 N N . GLY A 1 168 ? 11.091 -14.291 -4.121 1.00 66.94 168 GLY A N 1
ATOM 1261 C CA . GLY A 1 168 ? 11.121 -15.092 -5.349 1.00 66.94 168 GLY A CA 1
ATOM 1262 C C . GLY A 1 168 ? 10.380 -14.408 -6.508 1.00 66.94 168 GLY A C 1
ATOM 1263 O O . GLY A 1 168 ? 9.863 -13.305 -6.354 1.00 66.94 168 GLY A O 1
ATOM 1264 N N . LYS A 1 169 ? 10.334 -15.052 -7.686 1.00 57.59 169 LYS A N 1
ATOM 1265 C CA . LYS A 1 169 ? 9.641 -14.495 -8.866 1.00 57.59 169 LYS A CA 1
ATOM 1266 C C . LYS A 1 169 ? 8.138 -14.318 -8.593 1.00 57.59 169 LYS A C 1
ATOM 1268 O O . LYS A 1 169 ? 7.483 -15.275 -8.173 1.00 57.59 169 LYS A O 1
ATOM 1273 N N . LEU A 1 170 ? 7.633 -13.104 -8.837 1.00 56.66 170 LEU A N 1
ATOM 1274 C CA . LEU A 1 170 ? 6.252 -12.642 -8.591 1.00 56.66 170 LEU A CA 1
ATOM 1275 C C . LEU A 1 170 ? 5.237 -12.980 -9.698 1.00 56.66 170 LEU A C 1
ATOM 1277 O O . LEU A 1 170 ? 5.635 -13.170 -10.867 1.00 56.66 170 LEU A O 1
#

pLDDT: mean 83.38, std 11.57, range [49.56, 96.94]